Protein AF-A0A521ZK09-F1 (afdb_monomer_lite)

Sequence (61 aa):
MKHQIQNFFPLAVFCLALTASATTRYVDLNSSSPTPPYTNWPTAATNIQDAIDASVDGDLV

Radius of gyration: 19.39 Å; chains: 1; bounding box: 41×17×52 Å

Secondary structure (DSSP, 8-state):
--HHHHTSHHHHHHHHT------BPPB-TT-SS--TT--SGGG-B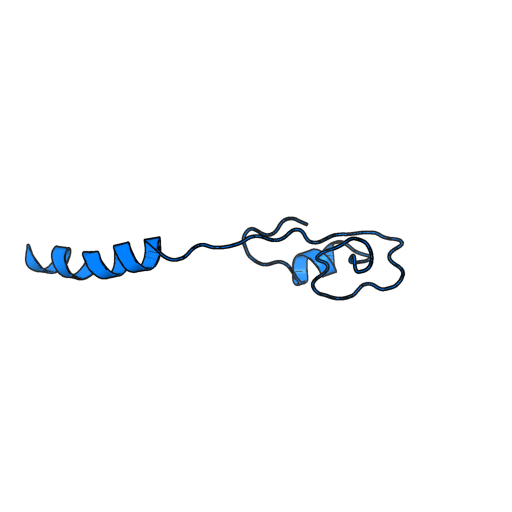SSHHHHHHT--TT-B-

pLDDT: mean 87.69, std 15.26, range [50.34, 98.88]

Foldseek 3Di:
DVVVVVVCVVVVVVVVPDDDDAAEAAEDLPAPAQDPPRRDRNNHHNDDVSNVVSGDPPYHD

Structure (mmCIF, N/CA/C/O backbone):
data_AF-A0A521ZK09-F1
#
_entry.id   AF-A0A521ZK09-F1
#
loop_
_atom_site.group_PDB
_atom_site.id
_atom_site.type_symbol
_atom_site.label_atom_id
_atom_site.label_alt_id
_atom_site.label_comp_id
_atom_site.label_asym_id
_atom_site.label_entity_id
_atom_site.label_seq_id
_atom_site.pdbx_PDB_ins_code
_atom_site.Cartn_x
_atom_site.Cartn_y
_atom_site.Cartn_z
_atom_site.occupancy
_atom_site.B_iso_or_equiv
_atom_site.auth_seq_id
_atom_site.auth_comp_id
_atom_site.auth_asym_id
_atom_site.auth_atom_id
_atom_site.pdbx_PDB_model_num
ATOM 1 N N . MET A 1 1 ? -29.572 7.344 37.641 1.00 55.50 1 MET A N 1
ATOM 2 C CA . MET A 1 1 ? -28.126 7.331 37.305 1.00 55.50 1 MET A CA 1
ATOM 3 C C . MET A 1 1 ? -27.537 5.923 37.143 1.00 55.50 1 MET A C 1
ATOM 5 O O . MET A 1 1 ? -26.676 5.759 36.297 1.00 55.50 1 MET A O 1
ATOM 9 N N . LYS A 1 2 ? -28.015 4.894 37.865 1.00 55.31 2 LYS A N 1
ATOM 10 C CA . LYS A 1 2 ? -27.446 3.526 37.843 1.0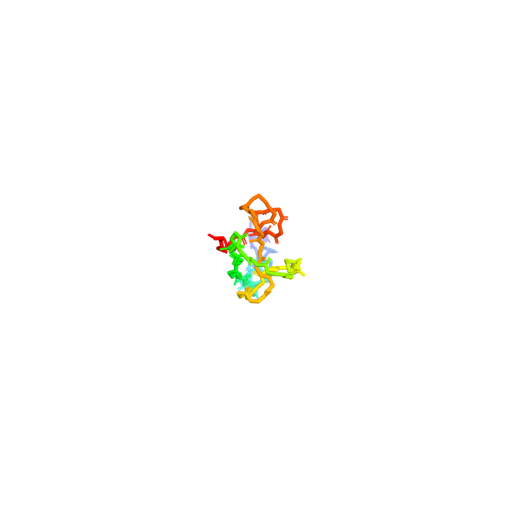0 55.31 2 LYS A CA 1
ATOM 11 C C . LYS A 1 2 ? -27.739 2.709 36.560 1.00 55.31 2 LYS A C 1
ATOM 13 O O . LYS A 1 2 ? -26.900 1.926 36.143 1.00 55.31 2 LYS A O 1
ATOM 18 N N . HIS A 1 3 ? -28.869 2.953 35.887 1.00 50.34 3 HIS A N 1
ATOM 19 C CA . HIS A 1 3 ? -29.249 2.252 34.643 1.00 50.34 3 HIS A CA 1
ATOM 20 C C . HIS A 1 3 ? -28.536 2.750 33.377 1.00 50.34 3 HIS A C 1
ATOM 22 O O . HIS A 1 3 ? -28.454 2.021 32.397 1.00 50.34 3 HIS A O 1
ATOM 28 N N . GLN A 1 4 ? -27.987 3.969 33.399 1.00 56.72 4 GLN A N 1
ATOM 29 C CA . GLN A 1 4 ? -27.302 4.546 32.236 1.00 56.72 4 GLN A CA 1
ATOM 30 C C . GLN A 1 4 ? -25.957 3.856 31.964 1.00 56.72 4 GLN A C 1
ATOM 32 O O . GLN A 1 4 ? -25.520 3.814 30.828 1.00 56.72 4 GLN A O 1
ATOM 37 N N . ILE A 1 5 ? -25.332 3.258 32.986 1.00 59.12 5 ILE A N 1
ATOM 38 C CA . ILE A 1 5 ? -24.023 2.587 32.886 1.00 59.12 5 ILE A CA 1
ATOM 39 C C . ILE A 1 5 ? -24.172 1.145 32.362 1.00 59.12 5 ILE A C 1
ATOM 41 O O . ILE A 1 5 ? -23.303 0.648 31.651 1.00 59.12 5 ILE A O 1
ATOM 45 N N . GLN A 1 6 ? -25.298 0.480 32.650 1.00 59.44 6 GLN A N 1
ATOM 46 C CA . GLN A 1 6 ? -25.544 -0.909 32.234 1.00 59.44 6 GLN A CA 1
ATOM 47 C C . GLN A 1 6 ? -25.794 -1.046 30.720 1.00 59.44 6 GLN A C 1
ATOM 49 O O . GLN A 1 6 ? -25.509 -2.095 30.151 1.00 59.44 6 GLN A O 1
ATOM 54 N N . ASN A 1 7 ? -26.264 0.014 30.050 1.00 59.69 7 ASN A N 1
ATOM 55 C CA . ASN A 1 7 ? -26.583 -0.005 28.617 1.00 59.69 7 ASN A CA 1
ATOM 56 C C . ASN A 1 7 ? -25.349 0.125 27.694 1.00 59.69 7 ASN A C 1
ATOM 58 O O . ASN A 1 7 ? -25.449 -0.146 26.503 1.00 59.69 7 ASN A O 1
ATOM 62 N N . PHE A 1 8 ? -24.181 0.515 28.224 1.00 60.00 8 PHE A N 1
ATOM 63 C CA . PHE A 1 8 ? -22.929 0.634 27.453 1.00 60.00 8 PHE A CA 1
ATOM 64 C C . PHE A 1 8 ? -22.068 -0.635 27.472 1.00 60.00 8 PHE A C 1
ATOM 66 O O . PHE A 1 8 ? -21.168 -0.787 26.649 1.00 60.00 8 PHE A O 1
ATOM 73 N N . PHE A 1 9 ? -22.349 -1.562 28.388 1.00 65.56 9 PHE A N 1
ATOM 74 C CA . PHE A 1 9 ? -21.586 -2.798 28.549 1.00 65.56 9 PHE A CA 1
ATOM 75 C C . PHE A 1 9 ? -21.595 -3.715 27.306 1.00 65.56 9 PHE A C 1
ATOM 77 O O . PHE A 1 9 ? -20.517 -4.144 26.895 1.00 65.56 9 PHE A O 1
ATOM 84 N N . PRO A 1 10 ? -22.741 -3.988 26.642 1.00 71.50 10 PRO A N 1
ATOM 85 C CA . PRO A 1 10 ? -22.741 -4.824 25.437 1.00 71.50 10 PRO A CA 1
ATOM 86 C C . PRO A 1 10 ? -22.017 -4.167 24.251 1.00 71.50 10 PRO A C 1
ATOM 88 O O . PRO A 1 10 ? -21.380 -4.866 23.469 1.00 71.50 10 PRO A O 1
ATOM 91 N N . LEU A 1 11 ? -22.050 -2.834 24.144 1.00 72.62 11 LEU A N 1
ATOM 92 C CA . LEU A 1 11 ? -21.346 -2.096 23.092 1.00 72.62 11 LEU A CA 1
ATOM 93 C C . LEU A 1 11 ? -19.822 -2.157 23.283 1.00 72.62 11 LEU A C 1
ATOM 95 O O . LEU A 1 11 ? -19.089 -2.361 22.322 1.00 72.62 11 LEU A O 1
ATOM 99 N N . ALA A 1 12 ? -19.348 -2.041 24.526 1.00 70.31 12 ALA A N 1
ATOM 100 C CA . ALA A 1 12 ? -17.928 -2.157 24.847 1.00 70.31 12 ALA A CA 1
ATOM 101 C C . ALA A 1 12 ? -17.373 -3.564 24.551 1.00 70.31 12 ALA A C 1
ATOM 103 O O . ALA A 1 12 ? -16.288 -3.685 23.987 1.00 70.31 12 ALA A O 1
ATOM 104 N N . VAL A 1 13 ? -18.130 -4.624 24.870 1.00 75.88 13 VAL A N 1
ATOM 105 C CA . VAL A 1 13 ? -17.762 -6.014 24.534 1.00 75.88 13 VAL A CA 1
ATOM 106 C C . VAL A 1 13 ? -17.781 -6.247 23.019 1.00 75.88 13 VAL A C 1
ATOM 108 O O . VAL A 1 13 ? -16.888 -6.908 22.497 1.00 75.88 13 VAL A O 1
ATOM 111 N N . PHE A 1 14 ? -18.753 -5.673 22.303 1.00 74.00 14 PHE A N 1
ATOM 112 C CA . PHE A 1 14 ? -18.827 -5.747 20.841 1.00 74.00 14 PHE A CA 1
ATOM 113 C C . PHE A 1 14 ? -17.623 -5.077 20.162 1.00 74.00 14 PHE A C 1
ATOM 115 O O . PHE A 1 14 ? -17.026 -5.666 19.265 1.00 74.00 14 PHE A O 1
ATOM 122 N N . CYS A 1 15 ? -17.202 -3.897 20.629 1.00 73.69 15 CYS A N 1
ATOM 123 C CA . CYS A 1 15 ? -15.998 -3.234 20.119 1.00 73.69 15 CYS A CA 1
ATOM 124 C C . CYS A 1 15 ? -14.720 -4.042 20.389 1.00 73.69 15 CYS A C 1
ATOM 126 O O . CYS A 1 15 ? -13.828 -4.061 19.547 1.00 73.69 15 CYS A O 1
ATOM 128 N N . LEU A 1 16 ? -14.636 -4.738 21.530 1.00 74.12 16 LEU A N 1
ATOM 129 C CA . LEU A 1 16 ? -13.483 -5.582 21.868 1.00 74.12 16 LEU A CA 1
ATOM 130 C C . LEU A 1 16 ? -13.349 -6.823 20.967 1.00 74.12 16 LEU A C 1
ATOM 132 O O . LEU A 1 16 ? -12.270 -7.403 20.895 1.00 74.12 16 LEU A O 1
ATOM 136 N N . ALA A 1 17 ? -14.429 -7.241 20.299 1.00 75.50 17 ALA A N 1
ATOM 137 C CA . ALA A 1 17 ? -14.426 -8.381 19.384 1.00 75.50 17 ALA A CA 1
ATOM 138 C C . ALA A 1 17 ? -13.918 -8.033 17.969 1.00 75.50 17 ALA A C 1
ATOM 140 O O . ALA A 1 17 ? -13.724 -8.936 17.156 1.00 75.50 17 ALA A O 1
ATOM 141 N N . LEU A 1 18 ? -13.702 -6.750 17.656 1.00 78.38 18 LEU A N 1
ATOM 142 C CA . LEU A 1 18 ? -13.190 -6.313 16.357 1.00 78.38 18 LEU A CA 1
ATOM 143 C C . LEU A 1 18 ? -11.659 -6.417 16.337 1.00 78.38 18 LEU A C 1
ATOM 145 O O . LEU A 1 18 ? -10.958 -5.595 16.923 1.00 78.38 18 LEU A O 1
ATOM 149 N N . THR A 1 19 ? -11.124 -7.419 15.641 1.00 77.38 19 THR A N 1
ATOM 150 C CA . THR A 1 19 ? -9.686 -7.518 15.356 1.00 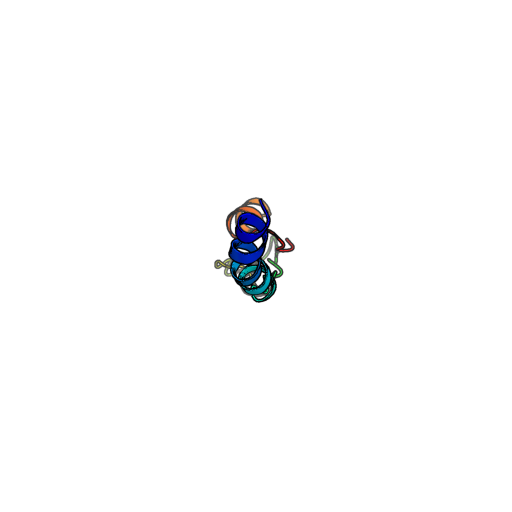77.38 19 THR A CA 1
ATOM 151 C C . THR A 1 19 ? -9.371 -6.812 14.039 1.00 77.38 19 THR A C 1
ATOM 153 O O . THR A 1 19 ? -9.822 -7.261 12.986 1.00 77.38 19 THR A O 1
ATOM 156 N N . ALA A 1 20 ? -8.592 -5.729 14.076 1.00 80.44 20 ALA A N 1
ATOM 157 C CA . ALA A 1 20 ? -8.040 -5.115 12.868 1.00 80.44 20 ALA A CA 1
ATOM 158 C C . ALA A 1 20 ? -6.789 -5.886 12.413 1.00 80.44 20 ALA A C 1
ATOM 160 O O . ALA A 1 20 ? -5.939 -6.227 13.236 1.00 80.44 20 ALA A O 1
ATOM 161 N N . SER A 1 21 ? -6.676 -6.167 11.113 1.00 87.62 21 SER A N 1
ATOM 162 C CA . SER A 1 21 ? -5.490 -6.784 10.508 1.00 87.62 21 SER A CA 1
ATOM 163 C C . SER A 1 21 ? -4.768 -5.773 9.625 1.00 87.62 21 SER A C 1
ATOM 165 O O . SER A 1 21 ? -5.380 -5.236 8.705 1.00 87.62 21 SER A O 1
ATOM 167 N N . ALA A 1 22 ? -3.481 -5.568 9.881 1.00 94.38 22 ALA A N 1
ATOM 168 C CA . ALA A 1 22 ? -2.587 -4.797 9.025 1.00 94.38 22 ALA A CA 1
ATOM 169 C C . ALA A 1 22 ? -1.942 -5.690 7.959 1.00 94.38 22 ALA A C 1
ATOM 171 O O . ALA A 1 22 ? -1.668 -6.866 8.222 1.00 94.38 22 ALA A O 1
ATOM 172 N N . THR A 1 23 ? -1.638 -5.134 6.789 1.00 97.06 23 THR A N 1
ATOM 173 C CA . THR A 1 23 ? -0.854 -5.808 5.749 1.00 97.06 23 THR A CA 1
ATOM 174 C C . THR A 1 23 ? 0.384 -5.005 5.359 1.00 97.06 23 THR A C 1
ATOM 176 O O . THR A 1 23 ? 0.427 -3.784 5.478 1.00 97.06 23 THR A O 1
ATOM 179 N N . THR A 1 24 ? 1.403 -5.701 4.856 1.00 98.56 24 THR A N 1
ATOM 180 C CA . THR A 1 24 ? 2.571 -5.068 4.234 1.00 98.56 24 THR A CA 1
ATOM 181 C C . THR A 1 24 ? 2.287 -4.778 2.759 1.00 98.56 24 THR A C 1
ATOM 183 O O . THR A 1 24 ? 1.826 -5.665 2.033 1.00 98.56 24 THR A O 1
ATOM 186 N N . ARG A 1 25 ? 2.562 -3.550 2.320 1.00 98.56 25 ARG A N 1
ATOM 187 C CA . ARG A 1 25 ? 2.575 -3.098 0.931 1.00 98.56 25 ARG A CA 1
ATOM 188 C C . ARG A 1 25 ? 4.022 -3.027 0.474 1.00 98.56 25 ARG A C 1
ATOM 190 O O . ARG A 1 25 ? 4.841 -2.388 1.109 1.00 98.56 25 ARG A O 1
ATOM 197 N N . TYR A 1 26 ? 4.347 -3.702 -0.613 1.00 98.75 26 TYR A N 1
ATOM 198 C CA . TYR A 1 26 ? 5.708 -3.761 -1.125 1.00 98.75 26 TYR A CA 1
ATOM 199 C C . TYR A 1 26 ? 5.930 -2.667 -2.165 1.00 98.75 26 TYR A C 1
ATOM 201 O O . TYR A 1 26 ? 5.083 -2.450 -3.038 1.00 98.75 26 TYR A O 1
ATOM 209 N N . VAL A 1 27 ? 7.099 -2.029 -2.102 1.00 98.62 27 VAL A N 1
ATOM 210 C CA . VAL A 1 27 ? 7.564 -1.043 -3.082 1.00 98.62 27 VAL A CA 1
ATOM 211 C C . VAL A 1 27 ? 8.867 -1.540 -3.701 1.00 98.62 27 VAL A C 1
ATOM 213 O O . VAL A 1 27 ? 9.862 -1.730 -3.005 1.00 98.62 27 VAL A O 1
ATOM 216 N N . ASP A 1 28 ? 8.863 -1.735 -5.017 1.00 98.62 28 ASP A N 1
ATOM 217 C CA . ASP A 1 28 ? 10.042 -2.057 -5.821 1.00 98.62 28 ASP A CA 1
ATOM 218 C C . ASP A 1 28 ? 10.002 -1.230 -7.105 1.00 98.62 28 ASP A C 1
ATOM 220 O O . ASP A 1 28 ? 9.151 -1.436 -7.974 1.00 98.62 28 ASP A O 1
ATOM 224 N N . LEU A 1 29 ? 10.966 -0.316 -7.244 1.00 98.38 29 LEU A N 1
ATOM 225 C CA . LEU A 1 29 ? 11.124 0.539 -8.422 1.00 98.3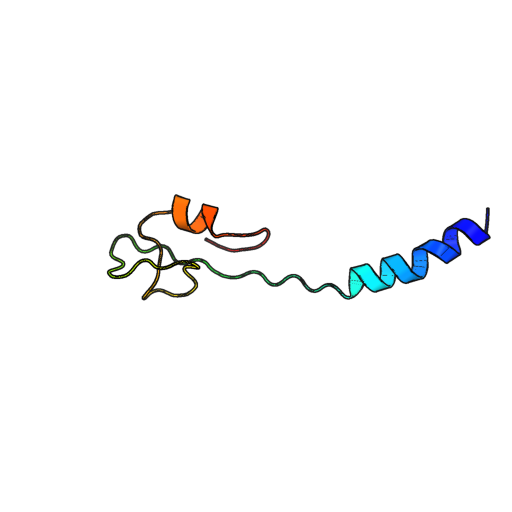8 29 LEU A CA 1
ATOM 226 C C . LEU A 1 29 ? 11.222 -0.266 -9.733 1.00 98.38 29 LEU A C 1
ATOM 228 O O . LEU A 1 29 ? 10.885 0.257 -10.791 1.00 98.38 29 LEU A O 1
ATOM 232 N N . ASN A 1 30 ? 11.668 -1.526 -9.671 1.00 98.25 30 ASN A N 1
ATOM 233 C CA . ASN A 1 30 ? 11.870 -2.398 -10.830 1.00 98.25 30 ASN A CA 1
ATOM 234 C C . ASN A 1 30 ? 10.740 -3.419 -11.040 1.00 98.25 30 ASN A C 1
ATOM 236 O O . ASN A 1 30 ? 10.884 -4.310 -11.882 1.00 98.25 30 ASN A O 1
ATOM 240 N N . SER A 1 31 ? 9.634 -3.320 -10.294 1.00 98.06 31 SER A N 1
ATOM 241 C CA . SER A 1 31 ? 8.483 -4.213 -10.447 1.00 98.06 31 SER A CA 1
ATOM 242 C C . SER A 1 31 ? 7.998 -4.232 -11.899 1.00 98.06 31 SER A C 1
ATOM 244 O O . SER A 1 31 ? 7.683 -3.198 -12.489 1.00 98.06 31 SER A O 1
ATOM 246 N N . SER A 1 32 ? 7.942 -5.426 -12.490 1.00 96.38 32 SER A N 1
ATOM 247 C CA . SER A 1 32 ? 7.545 -5.611 -13.890 1.00 96.38 32 SER A CA 1
ATOM 248 C C . SER A 1 32 ? 6.030 -5.627 -14.091 1.00 96.38 32 SER A C 1
ATOM 250 O O . SER A 1 32 ? 5.564 -5.482 -15.220 1.00 96.38 32 SER A O 1
ATOM 252 N N . SER A 1 33 ? 5.260 -5.811 -13.014 1.00 97.88 33 SER A N 1
ATOM 253 C CA . SER A 1 33 ? 3.801 -5.923 -13.054 1.00 97.88 33 SER A CA 1
ATOM 254 C C . SER A 1 33 ? 3.146 -5.322 -11.797 1.00 97.88 33 SER A C 1
ATOM 256 O O . SER A 1 33 ? 2.454 -6.041 -11.062 1.00 97.88 33 SER A O 1
ATOM 258 N N . PRO A 1 34 ? 3.333 -4.015 -11.523 1.00 98.38 34 PRO A N 1
ATOM 259 C CA . PRO A 1 34 ? 2.741 -3.354 -10.362 1.00 98.38 34 PRO A CA 1
ATOM 260 C C . PRO A 1 34 ? 1.220 -3.495 -10.387 1.00 98.38 34 PRO A C 1
ATOM 262 O O . PRO A 1 34 ? 0.555 -3.021 -11.306 1.00 98.38 34 PRO A O 1
ATOM 265 N N . THR A 1 35 ? 0.673 -4.187 -9.388 1.00 98.56 35 THR A N 1
ATOM 266 C CA . THR A 1 35 ? -0.761 -4.487 -9.325 1.00 98.56 35 THR A CA 1
ATOM 267 C C . THR A 1 35 ? -1.261 -4.294 -7.893 1.00 98.56 35 THR A C 1
ATOM 269 O O . THR A 1 35 ? -0.793 -4.997 -6.988 1.00 98.56 35 THR A O 1
ATOM 272 N N . PRO A 1 36 ? -2.222 -3.380 -7.654 1.00 97.69 36 PRO A N 1
ATOM 273 C CA . PRO A 1 36 ? -2.885 -3.283 -6.363 1.00 97.69 36 PRO A CA 1
ATOM 274 C C . PRO A 1 36 ? -3.461 -4.647 -5.937 1.00 97.69 36 PRO A C 1
ATOM 276 O O . PRO A 1 36 ? -3.986 -5.378 -6.778 1.00 97.69 36 PRO A O 1
ATOM 279 N N . PRO A 1 37 ? -3.394 -5.011 -4.646 1.00 97.38 37 PRO A N 1
ATOM 280 C CA . PRO A 1 37 ? -3.105 -4.127 -3.524 1.00 97.38 37 PRO A CA 1
ATOM 281 C C . PRO A 1 37 ? -1.649 -4.247 -3.011 1.00 97.38 37 PRO A C 1
ATOM 283 O O . PRO A 1 37 ? -1.400 -4.052 -1.825 1.00 97.38 37 PRO A O 1
ATOM 286 N N . TYR A 1 38 ? -0.686 -4.591 -3.879 1.00 98.62 38 TYR A N 1
ATOM 287 C CA . TYR A 1 38 ? 0.762 -4.566 -3.598 1.00 98.62 38 TYR A CA 1
ATOM 288 C C . TYR A 1 38 ? 1.234 -5.442 -2.416 1.00 98.62 38 TYR A C 1
ATOM 290 O O . TYR A 1 38 ? 2.183 -5.097 -1.725 1.00 98.62 38 TYR A O 1
ATOM 298 N N . THR A 1 39 ? 0.603 -6.590 -2.154 1.00 98.19 39 THR A N 1
ATOM 299 C CA . THR A 1 39 ? 0.862 -7.419 -0.951 1.00 98.19 39 THR A CA 1
ATOM 300 C C . THR A 1 39 ? 2.034 -8.400 -1.073 1.00 98.19 39 THR A C 1
ATOM 302 O O . THR A 1 39 ? 2.209 -9.268 -0.219 1.00 98.19 39 THR A O 1
ATOM 305 N N . ASN A 1 40 ? 2.821 -8.317 -2.148 1.00 98.25 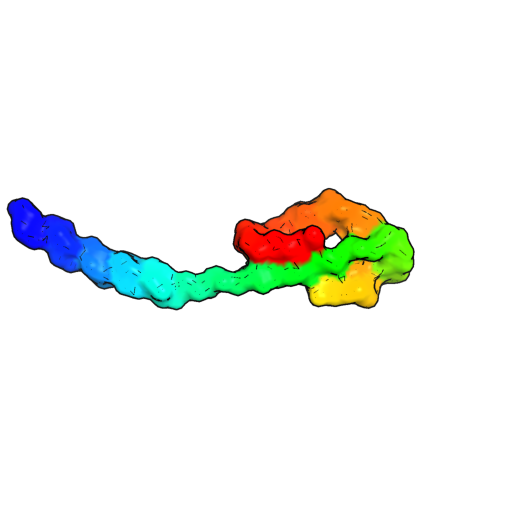40 ASN A N 1
ATOM 306 C CA . ASN A 1 40 ? 3.991 -9.161 -2.395 1.00 98.25 40 ASN A CA 1
ATOM 307 C C . ASN A 1 40 ? 4.942 -8.502 -3.413 1.00 98.25 40 ASN A C 1
ATOM 309 O O . ASN A 1 40 ? 4.534 -7.610 -4.156 1.00 98.25 40 ASN A O 1
ATOM 313 N N . TRP A 1 41 ? 6.191 -8.976 -3.473 1.00 98.25 41 TRP A N 1
ATOM 314 C CA . TRP A 1 41 ? 7.229 -8.451 -4.373 1.00 98.25 41 TRP A CA 1
ATOM 315 C C . TRP A 1 41 ? 6.882 -8.508 -5.875 1.00 98.25 41 TRP A C 1
ATOM 317 O O . TRP A 1 41 ? 7.022 -7.477 -6.527 1.00 98.25 41 TRP A O 1
ATOM 327 N N . PRO A 1 42 ? 6.406 -9.637 -6.452 1.00 98.12 42 PRO A N 1
ATOM 328 C CA . PRO A 1 42 ? 6.054 -9.704 -7.878 1.00 98.12 42 PRO A CA 1
ATOM 329 C C . PRO A 1 42 ? 5.055 -8.650 -8.353 1.00 98.12 42 PRO A C 1
ATOM 331 O O . PRO A 1 42 ? 5.070 -8.273 -9.523 1.00 98.12 42 PRO A O 1
ATOM 334 N N . THR A 1 43 ? 4.173 -8.205 -7.458 1.00 98.50 43 THR A N 1
ATOM 335 C CA . THR A 1 43 ? 3.161 -7.197 -7.759 1.00 98.50 43 THR A CA 1
ATOM 336 C C . THR A 1 43 ? 3.424 -5.880 -7.044 1.00 98.50 43 THR A C 1
ATOM 338 O O . THR A 1 43 ? 2.479 -5.117 -6.914 1.00 98.50 43 THR A O 1
ATOM 341 N N . ALA A 1 44 ? 4.635 -5.613 -6.543 1.00 98.81 44 ALA A N 1
ATOM 342 C CA . ALA A 1 44 ? 4.960 -4.415 -5.764 1.00 98.81 44 ALA A CA 1
ATOM 343 C C . ALA A 1 44 ? 4.694 -3.118 -6.544 1.00 98.81 44 ALA A C 1
ATOM 345 O O . ALA A 1 44 ? 4.790 -3.098 -7.774 1.00 98.81 44 ALA A O 1
ATOM 346 N N . ALA A 1 45 ? 4.377 -2.034 -5.834 1.00 98.88 45 ALA A N 1
ATOM 347 C CA . ALA A 1 45 ? 4.238 -0.710 -6.433 1.00 98.88 45 ALA A CA 1
ATOM 348 C C . ALA A 1 45 ? 5.599 -0.194 -6.927 1.00 98.88 45 ALA A C 1
ATOM 350 O O . ALA A 1 45 ? 6.626 -0.440 -6.294 1.00 98.88 45 ALA A O 1
ATOM 351 N N . THR A 1 46 ? 5.616 0.564 -8.025 1.00 98.69 46 THR A N 1
ATOM 352 C CA . THR A 1 46 ? 6.851 1.174 -8.561 1.00 98.69 46 THR A CA 1
ATOM 353 C C . THR A 1 46 ? 7.196 2.512 -7.910 1.00 98.69 46 THR A C 1
ATOM 355 O O . THR A 1 46 ? 8.292 3.035 -8.104 1.00 98.69 46 THR A O 1
ATOM 358 N N . ASN A 1 47 ? 6.280 3.079 -7.125 1.00 98.31 47 ASN A N 1
ATOM 359 C CA . ASN A 1 47 ? 6.493 4.289 -6.344 1.00 98.31 47 ASN A CA 1
ATOM 360 C C . ASN A 1 47 ? 5.776 4.186 -4.990 1.00 98.31 47 ASN A C 1
ATOM 362 O O . ASN A 1 47 ? 4.832 3.414 -4.826 1.00 98.31 47 ASN A O 1
ATOM 366 N N . ILE A 1 48 ? 6.241 4.967 -4.013 1.00 98.44 48 ILE A N 1
ATOM 367 C CA . ILE A 1 48 ? 5.734 4.890 -2.639 1.00 98.44 48 ILE A CA 1
ATOM 368 C C . ILE A 1 48 ? 4.318 5.453 -2.483 1.00 98.44 48 ILE A C 1
ATOM 370 O O . ILE A 1 48 ? 3.576 4.983 -1.626 1.00 98.44 48 ILE A O 1
ATOM 374 N N . GLN A 1 49 ? 3.921 6.422 -3.314 1.00 98.56 49 GLN A N 1
ATOM 375 C CA . GLN A 1 49 ? 2.604 7.046 -3.191 1.00 98.56 49 GLN A CA 1
ATOM 376 C C . GLN A 1 49 ? 1.491 6.056 -3.537 1.00 98.56 49 GLN A C 1
ATOM 378 O O . GLN A 1 49 ? 0.514 5.985 -2.805 1.00 98.56 49 GLN A O 1
ATOM 383 N N . ASP A 1 50 ? 1.679 5.209 -4.549 1.00 98.75 50 ASP A N 1
ATOM 384 C CA . ASP A 1 50 ? 0.698 4.176 -4.897 1.00 98.75 50 ASP A CA 1
ATOM 385 C C . ASP A 1 50 ? 0.498 3.155 -3.765 1.00 98.75 50 ASP A C 1
ATOM 387 O O . ASP A 1 50 ? -0.620 2.705 -3.510 1.00 98.75 50 ASP A O 1
ATOM 391 N N . ALA A 1 51 ? 1.574 2.784 -3.066 1.00 98.62 51 ALA A N 1
ATOM 392 C CA . ALA A 1 51 ? 1.485 1.884 -1.920 1.00 98.62 51 ALA A CA 1
ATOM 393 C C . ALA A 1 51 ? 0.810 2.557 -0.711 1.00 98.62 51 ALA A C 1
ATOM 395 O O . ALA A 1 51 ? 0.037 1.900 -0.012 1.00 98.62 51 ALA A O 1
ATOM 396 N N . ILE A 1 52 ? 1.037 3.859 -0.501 1.00 98.56 52 ILE A N 1
ATOM 397 C CA . ILE A 1 52 ? 0.341 4.665 0.515 1.00 98.56 52 ILE A CA 1
ATOM 398 C C . ILE A 1 52 ? -1.150 4.782 0.177 1.00 98.56 52 ILE A C 1
ATOM 400 O O . ILE A 1 52 ? -1.984 4.540 1.043 1.00 98.56 52 ILE A O 1
ATOM 404 N N . ASP A 1 53 ? -1.498 5.077 -1.075 1.00 98.62 53 ASP A N 1
ATOM 405 C CA . ASP A 1 53 ? -2.886 5.238 -1.522 1.00 98.62 53 ASP A CA 1
ATOM 406 C C . ASP A 1 53 ? -3.685 3.925 -1.429 1.00 98.62 53 ASP A C 1
ATOM 408 O O . ASP A 1 53 ? -4.901 3.941 -1.240 1.00 98.62 53 ASP A O 1
ATOM 412 N N . ALA A 1 54 ? -3.010 2.775 -1.539 1.00 98.06 54 ALA A N 1
ATOM 413 C CA . ALA A 1 54 ? -3.602 1.450 -1.34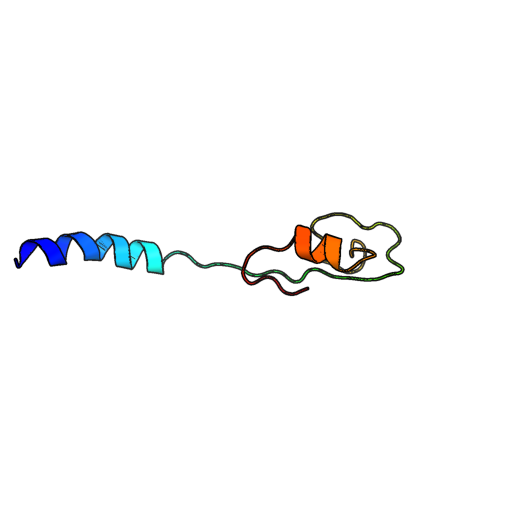4 1.00 98.06 54 ALA A CA 1
ATOM 414 C C . ALA A 1 54 ? -3.614 0.976 0.123 1.00 98.06 54 ALA A C 1
ATOM 416 O O . ALA A 1 54 ? -4.206 -0.068 0.419 1.00 98.06 54 ALA A O 1
ATOM 417 N N . SER A 1 55 ? -2.932 1.689 1.021 1.00 98.19 55 SER A N 1
ATOM 418 C CA . SER A 1 55 ? -2.847 1.344 2.437 1.00 98.19 55 SER A CA 1
ATOM 419 C C . SER A 1 55 ? -4.083 1.789 3.206 1.00 98.19 55 SER A C 1
ATOM 421 O O . SER A 1 55 ? -4.727 2.786 2.885 1.00 98.19 55 SER A O 1
ATOM 423 N N . VAL A 1 56 ? -4.389 1.052 4.267 1.00 95.50 56 VAL A N 1
ATOM 424 C CA . VAL A 1 56 ? -5.347 1.464 5.297 1.00 95.50 56 VAL A CA 1
ATOM 425 C C . VAL A 1 56 ? -4.637 1.649 6.636 1.00 95.50 56 VAL A C 1
ATOM 427 O O . VAL A 1 56 ? -3.461 1.311 6.782 1.00 95.50 56 VAL A O 1
ATOM 430 N N . ASP A 1 57 ? -5.352 2.179 7.628 1.00 94.69 57 ASP A N 1
ATOM 431 C CA . ASP A 1 57 ? -4.821 2.375 8.976 1.00 94.69 57 ASP A CA 1
ATOM 432 C C . ASP A 1 57 ? -4.204 1.084 9.534 1.00 94.69 57 ASP A C 1
ATOM 434 O O . ASP A 1 57 ? -4.857 0.045 9.645 1.00 94.69 57 ASP A O 1
ATOM 438 N N . GLY A 1 58 ? -2.932 1.179 9.922 1.00 94.69 58 GLY A N 1
ATOM 439 C CA . GLY A 1 58 ? -2.158 0.074 10.479 1.00 94.69 58 GLY A CA 1
ATOM 440 C C . GLY A 1 58 ? -1.294 -0.681 9.469 1.00 94.69 58 GLY A C 1
ATOM 441 O O . GLY A 1 58 ? -0.395 -1.393 9.912 1.00 94.69 58 GLY A O 1
ATOM 442 N N . ASP A 1 59 ? -1.504 -0.513 8.160 1.00 97.94 59 ASP A N 1
ATOM 443 C CA . ASP A 1 59 ? -0.640 -1.114 7.138 1.00 97.94 59 ASP A CA 1
ATOM 444 C C . ASP A 1 59 ? 0.805 -0.600 7.228 1.00 97.94 59 ASP A C 1
ATOM 446 O O . ASP A 1 59 ? 1.080 0.520 7.667 1.00 97.94 59 ASP A O 1
ATOM 450 N N . LEU A 1 60 ? 1.737 -1.439 6.777 1.00 98.06 60 LEU A N 1
ATOM 451 C CA . LEU A 1 60 ? 3.141 -1.082 6.597 1.00 98.06 60 LEU A CA 1
ATOM 452 C C . LEU A 1 60 ? 3.415 -0.909 5.107 1.00 98.06 60 LEU A C 1
ATOM 454 O O . LEU A 1 60 ? 3.091 -1.807 4.337 1.00 98.06 60 LEU A O 1
ATOM 458 N N . VAL A 1 61 ? 4.059 0.190 4.726 1.00 97.31 61 VAL A N 1
ATOM 459 C CA . VAL A 1 61 ? 4.603 0.419 3.379 1.00 97.31 61 VAL A CA 1
ATOM 460 C C . VAL A 1 61 ? 6.119 0.296 3.418 1.00 97.31 61 VAL A C 1
ATOM 462 O O . VAL A 1 61 ? 6.716 0.909 4.332 1.00 97.31 61 VAL A O 1
#